Protein AF-A0A534ERV4-F1 (afdb_monomer)

Sequence (108 aa):
MHLLTSEAFVTYARVTKPDGVIAFHLSNRYLDLAPVVEQLARDSGFHAVLVADRPRGQDVSASDWVLVTRSTAFLGQPEIAAYSTGIVPRSGLPVWTDQFTNLFQILK

Mean predicted aligned error: 3.87 Å

Structure (mmCIF, N/CA/C/O backbone):
data_AF-A0A534ERV4-F1
#
_entry.id   AF-A0A534ERV4-F1
#
loop_
_atom_site.group_PDB
_atom_site.id
_atom_site.type_symbol
_atom_site.label_atom_id
_atom_site.label_alt_id
_atom_site.label_comp_id
_atom_site.label_asym_id
_atom_site.label_entity_id
_atom_site.label_seq_id
_atom_site.pdbx_PDB_ins_code
_atom_site.Cartn_x
_atom_site.Cartn_y
_atom_site.Cartn_z
_atom_site.occupancy
_atom_site.B_iso_or_equiv
_atom_site.auth_seq_id
_atom_site.auth_comp_id
_atom_site.auth_asym_id
_atom_site.auth_atom_id
_atom_site.pdbx_PDB_model_num
ATOM 1 N N . MET A 1 1 ? 2.790 2.780 15.151 1.00 61.03 1 MET A N 1
ATOM 2 C CA . MET A 1 1 ? 3.243 3.567 13.982 1.00 61.03 1 MET A CA 1
ATOM 3 C C . MET A 1 1 ? 1.978 4.161 13.376 1.00 61.03 1 MET A C 1
ATOM 5 O O . MET A 1 1 ? 1.161 3.382 12.927 1.00 61.03 1 MET A O 1
ATOM 9 N N . HIS A 1 2 ? 1.733 5.470 13.480 1.00 68.19 2 HIS A N 1
ATOM 10 C CA . HIS A 1 2 ? 0.400 6.055 13.202 1.00 68.19 2 HIS A CA 1
ATOM 11 C C . HIS A 1 2 ? 0.096 6.334 11.717 1.00 68.19 2 HIS A C 1
ATOM 13 O O . HIS A 1 2 ? -1.005 6.746 11.399 1.00 68.19 2 HIS A O 1
ATOM 19 N N . LEU A 1 3 ? 1.048 6.149 10.795 1.00 86.25 3 LEU A N 1
ATOM 20 C CA . LEU A 1 3 ? 0.845 6.480 9.371 1.00 86.25 3 LEU A CA 1
ATOM 21 C C . LEU A 1 3 ? 0.408 5.282 8.510 1.00 86.25 3 LEU A C 1
ATOM 23 O O . LEU A 1 3 ? 0.113 5.451 7.333 1.00 86.25 3 LEU A O 1
ATOM 27 N N . LEU A 1 4 ? 0.370 4.076 9.085 1.00 93.19 4 LEU A N 1
ATOM 28 C CA . LEU A 1 4 ? -0.122 2.851 8.442 1.00 93.19 4 LEU A CA 1
ATOM 29 C C . LEU A 1 4 ? -1.246 2.241 9.286 1.00 93.19 4 LEU A C 1
ATOM 31 O O . LEU A 1 4 ? -1.145 1.112 9.761 1.00 93.19 4 LEU A O 1
ATOM 35 N N . THR A 1 5 ? -2.289 3.029 9.512 1.00 96.12 5 THR A N 1
ATOM 36 C CA . THR A 1 5 ? -3.502 2.645 10.242 1.00 96.12 5 THR A CA 1
ATOM 37 C C . THR A 1 5 ? -4.728 2.871 9.366 1.00 96.12 5 THR A C 1
ATOM 39 O O . THR A 1 5 ? -4.654 3.587 8.361 1.00 96.12 5 THR A O 1
ATOM 42 N N . SER A 1 6 ? -5.855 2.256 9.724 1.00 96.06 6 SER A N 1
ATOM 43 C CA . SER A 1 6 ? -7.124 2.449 9.011 1.00 96.06 6 SER A CA 1
ATOM 44 C C . SER A 1 6 ? -7.530 3.929 8.998 1.00 96.06 6 SER A C 1
ATOM 46 O O . SER A 1 6 ? -7.868 4.479 7.950 1.00 96.06 6 SER A O 1
ATOM 48 N N . GLU A 1 7 ? -7.375 4.628 10.122 1.00 95.75 7 GLU A N 1
ATOM 49 C CA . GLU A 1 7 ? -7.696 6.050 10.272 1.00 95.75 7 GLU A CA 1
ATOM 50 C C . GLU A 1 7 ? -6.818 6.950 9.384 1.00 95.75 7 GLU A C 1
ATOM 52 O O . GLU A 1 7 ? -7.316 7.861 8.701 1.00 95.75 7 GLU A O 1
ATOM 57 N N . ALA A 1 8 ? -5.512 6.671 9.335 1.00 95.12 8 ALA A N 1
ATOM 58 C CA . ALA A 1 8 ? -4.595 7.360 8.435 1.00 95.12 8 ALA A CA 1
ATOM 59 C C . ALA A 1 8 ? -4.952 7.086 6.966 1.00 95.12 8 ALA A C 1
ATOM 61 O O . ALA A 1 8 ? -5.058 8.022 6.166 1.00 95.12 8 ALA A O 1
ATOM 62 N N . PHE A 1 9 ? -5.226 5.824 6.625 1.00 96.44 9 PHE A N 1
ATOM 63 C CA . PHE A 1 9 ? -5.595 5.425 5.270 1.00 96.44 9 PHE A CA 1
ATOM 64 C C . PHE A 1 9 ? -6.883 6.106 4.795 1.00 96.44 9 PHE A C 1
ATOM 66 O O . PHE A 1 9 ? -6.912 6.637 3.685 1.00 96.44 9 PHE A O 1
ATOM 73 N N . VAL A 1 10 ? -7.916 6.192 5.641 1.00 95.50 10 VAL A N 1
ATOM 74 C CA . VAL A 1 10 ? -9.160 6.932 5.348 1.00 95.50 10 VAL A CA 1
ATOM 75 C C . VAL A 1 10 ? -8.867 8.393 4.999 1.00 95.50 10 VAL A C 1
ATOM 77 O O . VAL A 1 10 ? -9.478 8.964 4.088 1.00 95.50 10 VAL A O 1
ATOM 80 N N . THR A 1 11 ? -7.905 9.013 5.681 1.00 95.31 11 THR A N 1
ATOM 81 C CA . THR A 1 11 ? -7.498 10.391 5.383 1.00 95.31 11 THR A CA 1
ATOM 82 C C . THR A 1 11 ? -6.835 10.510 4.014 1.00 95.31 11 THR A C 1
ATOM 84 O O . THR A 1 11 ? -7.186 11.422 3.263 1.00 95.31 11 THR A O 1
ATOM 87 N N . TYR A 1 12 ? -5.963 9.572 3.645 1.00 95.50 12 TYR A N 1
ATOM 88 C CA . TYR A 1 12 ? -5.343 9.538 2.315 1.00 95.50 12 TYR A CA 1
ATOM 89 C C . TY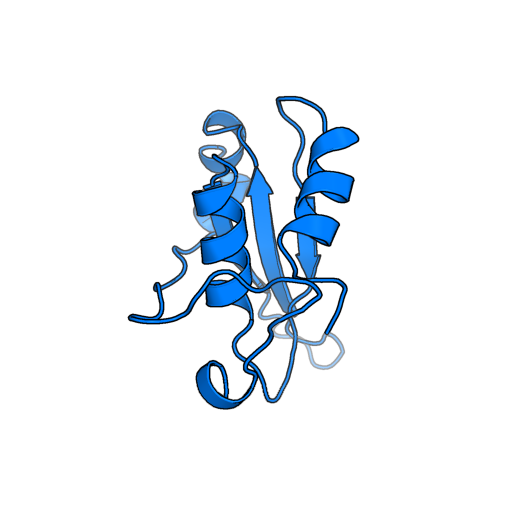R A 1 12 ? -6.379 9.264 1.215 1.00 95.50 12 TYR A C 1
ATOM 91 O O . TYR A 1 12 ? -6.440 9.974 0.208 1.00 95.50 12 TYR A O 1
ATOM 99 N N . ALA A 1 13 ? -7.255 8.282 1.431 1.00 95.19 13 ALA A N 1
ATOM 100 C CA . ALA A 1 13 ? -8.286 7.872 0.485 1.00 95.19 13 ALA A CA 1
ATOM 101 C C . ALA A 1 13 ? -9.281 9.000 0.172 1.00 95.19 13 ALA A C 1
ATOM 103 O O . ALA A 1 13 ? -9.711 9.137 -0.972 1.00 95.19 13 ALA A O 1
ATOM 104 N N . ARG A 1 14 ? -9.613 9.835 1.165 1.00 95.81 14 ARG A N 1
ATOM 105 C CA . ARG A 1 14 ? -10.544 10.968 1.033 1.00 95.81 14 ARG A CA 1
ATOM 106 C C . ARG A 1 14 ? -10.075 12.046 0.054 1.00 95.81 14 ARG A C 1
ATOM 108 O O . ARG A 1 14 ? -10.911 12.666 -0.594 1.00 95.81 14 ARG A O 1
ATOM 115 N N . VAL A 1 15 ? -8.769 12.277 -0.053 1.00 95.62 15 VAL A N 1
ATOM 116 C CA . VAL A 1 15 ? -8.194 13.265 -0.988 1.00 95.62 15 VAL A CA 1
ATOM 117 C C . VAL A 1 15 ? -7.699 12.629 -2.290 1.00 95.62 15 VAL A C 1
ATOM 119 O O . VAL A 1 15 ? -7.210 13.324 -3.179 1.00 95.62 15 VAL A O 1
ATOM 122 N N . THR A 1 16 ? -7.841 11.310 -2.423 1.00 96.38 16 THR A N 1
ATOM 123 C CA . THR A 1 16 ? -7.446 10.563 -3.617 1.00 96.38 16 THR A CA 1
ATOM 124 C C . THR A 1 16 ? -8.615 10.497 -4.595 1.00 96.38 16 THR A C 1
ATOM 126 O O . THR A 1 16 ? -9.724 10.090 -4.241 1.00 96.38 16 THR A O 1
ATOM 129 N N . LYS A 1 17 ? -8.368 10.876 -5.854 1.00 96.56 17 LYS A N 1
ATOM 130 C CA . LYS A 1 17 ? -9.357 10.769 -6.938 1.00 96.56 17 LYS A CA 1
ATOM 131 C C . LYS A 1 17 ? -9.841 9.316 -7.117 1.00 96.56 17 LYS A C 1
ATOM 133 O O . LYS A 1 17 ? -9.144 8.389 -6.703 1.00 96.56 17 LYS A O 1
ATOM 138 N N . PRO A 1 18 ? -11.009 9.072 -7.740 1.00 92.06 18 PRO A N 1
ATOM 139 C CA . PRO A 1 18 ? -11.498 7.711 -7.990 1.00 92.06 18 PRO A CA 1
ATOM 140 C C . PRO A 1 18 ? -10.483 6.804 -8.703 1.00 92.06 18 PRO A C 1
ATOM 142 O O . PRO A 1 18 ? -10.354 5.639 -8.337 1.00 92.06 18 PRO A O 1
ATOM 145 N N . ASP A 1 19 ? -9.733 7.367 -9.649 1.00 94.19 19 ASP A N 1
ATOM 146 C CA . ASP A 1 19 ? -8.665 6.745 -10.440 1.00 94.19 19 ASP A CA 1
ATOM 147 C C . ASP A 1 19 ? -7.249 7.035 -9.906 1.00 94.19 19 ASP A C 1
ATOM 149 O O . ASP A 1 19 ? -6.256 6.646 -10.519 1.00 94.19 19 ASP A O 1
ATOM 153 N N . GLY A 1 20 ? -7.146 7.721 -8.766 1.00 97.25 20 GLY A N 1
ATOM 154 C CA . GLY A 1 20 ? -5.878 8.087 -8.151 1.00 97.25 20 GLY A CA 1
ATOM 155 C C . GLY A 1 20 ? -5.135 6.891 -7.556 1.00 97.25 20 GLY A C 1
ATOM 156 O O . GLY A 1 20 ? -5.705 5.826 -7.297 1.00 97.25 20 GLY A O 1
ATOM 157 N N . VAL A 1 21 ? -3.842 7.092 -7.309 1.00 97.94 21 VAL A N 1
ATOM 158 C CA . VAL A 1 21 ? -2.936 6.083 -6.753 1.00 97.94 21 VAL A CA 1
ATOM 159 C C . VAL A 1 21 ? -2.253 6.664 -5.522 1.00 97.94 21 VAL A C 1
ATOM 161 O O . VAL A 1 21 ? -1.749 7.786 -5.558 1.00 97.94 21 VAL A O 1
ATOM 164 N N . ILE A 1 22 ? -2.224 5.890 -4.442 1.00 97.81 22 ILE A N 1
ATOM 165 C CA . ILE A 1 22 ? -1.432 6.176 -3.247 1.00 97.81 22 ILE A CA 1
ATOM 166 C C . ILE A 1 22 ? -0.197 5.278 -3.309 1.00 97.81 22 ILE A C 1
ATOM 168 O O . ILE A 1 22 ? -0.327 4.065 -3.449 1.00 97.81 22 ILE A O 1
ATOM 172 N N . ALA A 1 23 ? 0.997 5.859 -3.213 1.00 96.81 23 ALA A N 1
ATOM 173 C CA . ALA A 1 23 ? 2.252 5.116 -3.242 1.00 96.81 23 ALA A CA 1
ATOM 174 C C . ALA A 1 23 ? 2.920 5.153 -1.863 1.00 96.81 23 ALA A C 1
ATOM 176 O O . ALA A 1 23 ? 3.304 6.218 -1.378 1.00 96.81 23 ALA A O 1
ATOM 177 N N . PHE A 1 24 ? 3.072 3.987 -1.238 1.00 96.44 24 PHE A N 1
ATOM 178 C CA . PHE A 1 24 ? 3.772 3.840 0.035 1.00 96.44 24 PHE A CA 1
ATOM 179 C C . PHE A 1 24 ? 5.205 3.380 -0.203 1.00 96.44 24 PHE A C 1
ATOM 181 O O . PHE A 1 24 ? 5.414 2.310 -0.767 1.00 96.44 24 PHE A O 1
ATOM 188 N N . HIS A 1 25 ? 6.186 4.145 0.272 1.00 94.81 25 HIS A N 1
ATOM 189 C CA . HIS A 1 25 ? 7.580 3.707 0.312 1.00 94.81 25 HIS A CA 1
ATOM 190 C C . HIS A 1 25 ? 7.827 2.888 1.583 1.00 94.81 25 HIS A C 1
ATOM 192 O O . HIS A 1 25 ? 7.780 3.421 2.694 1.00 94.81 25 HIS A O 1
ATOM 198 N N . LEU A 1 26 ? 8.085 1.592 1.426 1.00 92.81 26 LEU A N 1
ATOM 199 C CA . LEU A 1 26 ? 8.149 0.607 2.511 1.00 92.81 26 LEU A CA 1
ATOM 200 C C . LEU A 1 26 ? 9.543 0.004 2.706 1.00 92.81 26 LEU A C 1
ATOM 202 O O . LEU A 1 26 ? 9.681 -1.034 3.354 1.00 92.81 26 LEU A O 1
ATOM 206 N N . SER A 1 27 ? 10.582 0.654 2.182 1.00 85.94 27 SER A N 1
ATOM 207 C CA . SER A 1 27 ? 11.978 0.221 2.294 1.00 85.94 27 SER A CA 1
ATOM 208 C C . SER A 1 27 ? 12.452 0.238 3.751 1.00 85.94 27 SER A C 1
ATOM 210 O O . SER A 1 27 ? 13.055 1.198 4.231 1.00 85.94 27 SER A O 1
ATOM 212 N N . ASN A 1 28 ? 12.154 -0.838 4.476 1.00 89.75 28 ASN A N 1
ATOM 213 C CA . ASN A 1 28 ? 12.486 -1.018 5.881 1.00 89.75 28 ASN A CA 1
ATOM 214 C C . ASN A 1 28 ? 13.354 -2.267 6.055 1.00 89.75 28 ASN A C 1
ATOM 216 O O . ASN A 1 28 ? 13.050 -3.333 5.520 1.00 89.75 28 ASN A O 1
ATOM 220 N N . ARG A 1 29 ? 14.449 -2.149 6.812 1.00 87.38 29 ARG A N 1
ATOM 221 C CA . ARG A 1 29 ? 15.396 -3.255 7.027 1.00 87.38 29 ARG A CA 1
ATOM 222 C C . ARG A 1 29 ? 14.876 -4.335 7.977 1.00 87.38 29 ARG A C 1
ATOM 224 O O . ARG A 1 29 ? 15.383 -5.446 7.932 1.00 87.38 29 ARG A O 1
ATOM 231 N N . TYR A 1 30 ? 13.882 -4.021 8.804 1.00 91.31 30 TYR A N 1
ATOM 232 C CA . TYR A 1 30 ? 13.455 -4.876 9.918 1.00 91.31 30 TYR A CA 1
ATOM 233 C C . TYR A 1 30 ? 12.014 -5.371 9.797 1.00 91.31 30 TYR A C 1
ATOM 235 O O . TYR A 1 30 ? 11.671 -6.400 10.372 1.00 91.31 30 TYR A O 1
ATOM 243 N N . LEU A 1 31 ? 11.172 -4.631 9.075 1.00 92.88 31 LEU A N 1
ATOM 244 C CA . LEU A 1 31 ? 9.730 -4.858 9.029 1.00 92.88 31 LEU A CA 1
ATOM 245 C C . LEU A 1 31 ? 9.261 -5.175 7.611 1.00 92.88 31 LEU A C 1
ATOM 247 O O . LEU A 1 31 ? 9.611 -4.464 6.667 1.00 92.88 31 LEU A O 1
ATOM 251 N N . ASP A 1 32 ? 8.439 -6.211 7.479 1.00 93.19 32 ASP A N 1
ATOM 252 C CA . ASP A 1 32 ? 7.684 -6.527 6.271 1.00 93.19 32 ASP A CA 1
ATOM 253 C C . ASP A 1 32 ? 6.330 -5.806 6.307 1.00 93.19 32 ASP A C 1
ATOM 255 O O . ASP A 1 32 ? 5.339 -6.293 6.850 1.00 93.19 32 ASP A O 1
ATOM 259 N N . LEU A 1 33 ? 6.314 -4.576 5.792 1.00 94.88 33 LEU A N 1
ATOM 260 C CA . LEU A 1 33 ? 5.150 -3.689 5.864 1.00 94.88 33 LEU A CA 1
ATOM 261 C C . LEU A 1 33 ? 4.139 -3.920 4.735 1.00 94.88 33 LEU A C 1
ATOM 263 O O . LEU A 1 33 ? 3.002 -3.462 4.849 1.00 94.88 33 LEU A O 1
ATOM 267 N N . ALA A 1 34 ? 4.516 -4.612 3.656 1.00 95.81 34 ALA A N 1
ATOM 268 C CA . ALA A 1 34 ? 3.627 -4.802 2.511 1.00 95.81 34 ALA A CA 1
ATOM 269 C C . ALA A 1 34 ? 2.319 -5.531 2.890 1.00 95.81 34 ALA A C 1
ATOM 271 O O . ALA A 1 34 ? 1.255 -5.033 2.516 1.00 95.81 34 ALA A O 1
ATOM 272 N N . PRO A 1 35 ? 2.329 -6.604 3.713 1.00 95.88 35 PRO A N 1
ATOM 273 C CA . PRO A 1 35 ? 1.098 -7.256 4.163 1.00 95.88 35 PRO A CA 1
ATOM 274 C C . PRO A 1 35 ? 0.175 -6.355 4.996 1.00 95.88 35 PRO A C 1
ATOM 276 O O . PRO A 1 35 ? -1.039 -6.548 4.976 1.00 95.88 35 PRO A O 1
ATOM 279 N N . VAL A 1 36 ? 0.723 -5.366 5.714 1.00 96.00 36 VAL A N 1
ATOM 280 C CA . VAL A 1 36 ? -0.080 -4.386 6.470 1.00 96.00 36 VAL A CA 1
ATOM 281 C C . VAL A 1 36 ? -0.837 -3.478 5.506 1.00 96.00 36 VAL A C 1
ATOM 283 O O . VAL A 1 36 ? -2.040 -3.280 5.662 1.00 96.00 36 VAL A O 1
ATOM 286 N N . VAL A 1 37 ? -0.149 -2.953 4.487 1.00 96.31 37 VAL A N 1
ATOM 287 C CA . VAL A 1 37 ? -0.765 -2.076 3.479 1.00 96.31 37 VAL A CA 1
ATOM 288 C C . VAL A 1 37 ? -1.791 -2.834 2.640 1.00 96.31 37 VAL A C 1
ATOM 290 O O . VAL A 1 37 ? -2.875 -2.310 2.402 1.00 96.31 37 VAL A O 1
ATOM 293 N N . GLU A 1 38 ? -1.501 -4.079 2.261 1.00 96.44 38 GLU A N 1
ATOM 294 C CA . GLU A 1 38 ? -2.462 -4.970 1.596 1.00 96.44 38 GLU A CA 1
ATOM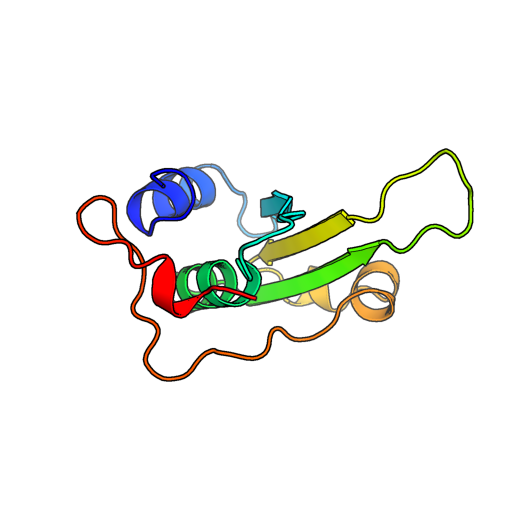 295 C C . GLU A 1 38 ? -3.729 -5.161 2.442 1.00 96.44 38 GLU A C 1
ATOM 297 O O . GLU A 1 38 ? -4.847 -5.088 1.932 1.00 96.44 38 GLU A O 1
ATOM 302 N N . GLN A 1 39 ? -3.584 -5.371 3.754 1.00 95.75 39 GLN A N 1
ATOM 303 C CA . GLN A 1 39 ? -4.728 -5.526 4.649 1.00 95.75 39 GLN A CA 1
ATOM 304 C C . GLN A 1 39 ? -5.568 -4.242 4.744 1.00 95.75 39 GLN A C 1
ATOM 306 O O . GLN A 1 39 ? -6.792 -4.323 4.664 1.00 95.75 39 GLN A O 1
ATOM 311 N N . LEU A 1 40 ? -4.927 -3.073 4.859 1.00 95.94 40 LEU A N 1
ATOM 312 C CA . LEU A 1 40 ? -5.601 -1.766 4.872 1.00 95.94 40 LEU A CA 1
ATOM 313 C C . LEU A 1 40 ? -6.339 -1.483 3.557 1.00 95.94 40 LEU A C 1
ATOM 315 O O . LEU A 1 40 ? -7.489 -1.040 3.567 1.00 95.94 40 LEU A O 1
ATOM 319 N N . ALA A 1 41 ? -5.683 -1.763 2.428 1.00 96.06 41 ALA A N 1
ATOM 320 C CA . ALA A 1 41 ? -6.251 -1.578 1.102 1.00 96.06 41 ALA A CA 1
ATOM 321 C C . ALA A 1 41 ? -7.505 -2.440 0.923 1.00 96.06 41 ALA A C 1
ATOM 323 O O . ALA A 1 41 ? -8.562 -1.906 0.582 1.00 96.06 41 ALA A O 1
ATOM 324 N N . ARG A 1 42 ? -7.415 -3.743 1.230 1.00 95.00 42 ARG A N 1
ATOM 325 C CA . ARG A 1 42 ? -8.547 -4.676 1.119 1.00 95.00 42 ARG A CA 1
ATOM 326 C C . ARG A 1 42 ? -9.727 -4.267 1.995 1.00 95.00 42 ARG A C 1
ATOM 328 O O . ARG A 1 42 ? -10.852 -4.257 1.503 1.00 95.00 42 ARG A O 1
ATOM 335 N N . ASP A 1 43 ? -9.473 -3.890 3.248 1.00 94.62 43 ASP A N 1
ATOM 336 C CA . ASP A 1 43 ? -10.511 -3.444 4.192 1.00 94.62 43 ASP A CA 1
ATOM 337 C C . ASP A 1 43 ? -11.240 -2.178 3.704 1.00 94.62 43 ASP A C 1
ATOM 339 O O . ASP A 1 43 ? -12.431 -1.995 3.941 1.00 94.62 43 ASP A O 1
ATOM 343 N N . SER A 1 44 ? -10.545 -1.338 2.932 1.00 94.25 44 SER A N 1
ATOM 344 C CA . SER A 1 44 ? -11.082 -0.092 2.374 1.00 94.25 44 SER A CA 1
ATOM 345 C C . SER A 1 44 ? -11.598 -0.210 0.929 1.00 94.25 44 SER A C 1
ATOM 347 O O . SER A 1 44 ? -11.946 0.807 0.322 1.00 94.25 44 SER A O 1
ATOM 349 N N . GLY A 1 45 ? -11.629 -1.414 0.344 1.00 94.88 45 GLY A N 1
ATOM 350 C CA . GLY A 1 45 ? -12.080 -1.638 -1.039 1.00 94.88 45 GLY A CA 1
ATOM 351 C C . GLY A 1 45 ? -11.104 -1.157 -2.124 1.00 94.88 45 GLY A C 1
ATOM 352 O O . GLY A 1 45 ? -11.522 -0.827 -3.233 1.00 94.88 45 GLY A O 1
ATOM 353 N N . PHE A 1 46 ? -9.814 -1.082 -1.805 1.00 97.50 46 PHE A N 1
ATOM 354 C CA . PHE A 1 46 ? -8.727 -0.813 -2.744 1.00 97.50 46 PHE A CA 1
ATOM 355 C C . PHE A 1 46 ? -7.974 -2.104 -3.083 1.00 97.50 46 PHE A C 1
ATOM 357 O O . PHE A 1 46 ? -8.041 -3.106 -2.372 1.00 97.50 46 PHE A O 1
ATOM 364 N N . HIS A 1 47 ? -7.199 -2.044 -4.158 1.00 97.25 47 HIS A N 1
ATOM 365 C CA . HIS A 1 47 ? -6.221 -3.055 -4.535 1.00 97.25 47 HIS A CA 1
ATOM 366 C C . HIS A 1 47 ? -4.819 -2.545 -4.231 1.00 97.25 47 HIS A C 1
ATOM 368 O O . HIS A 1 47 ? -4.564 -1.346 -4.380 1.00 97.25 47 HIS A O 1
ATOM 374 N N . ALA A 1 48 ? -3.916 -3.446 -3.851 1.00 97.44 48 ALA A N 1
ATOM 375 C CA . ALA A 1 48 ? -2.516 -3.128 -3.645 1.00 97.44 48 ALA A CA 1
ATOM 376 C C . ALA A 1 48 ? -1.598 -4.086 -4.418 1.00 97.44 48 ALA A C 1
ATOM 378 O O . ALA A 1 48 ? -1.904 -5.262 -4.607 1.00 97.44 48 ALA A O 1
ATOM 379 N N . VAL A 1 49 ? -0.478 -3.555 -4.907 1.00 97.69 49 VAL A N 1
ATOM 380 C CA . VAL A 1 49 ? 0.581 -4.334 -5.563 1.00 97.69 49 VAL A CA 1
ATOM 381 C C . VAL A 1 49 ? 1.951 -3.869 -5.088 1.00 97.69 49 VAL A C 1
ATOM 383 O O . VAL A 1 49 ? 2.146 -2.683 -4.811 1.00 97.69 49 VAL A O 1
ATOM 386 N N . LEU A 1 50 ? 2.905 -4.796 -5.007 1.00 97.31 50 LEU A N 1
ATOM 387 C CA . LEU A 1 50 ? 4.288 -4.510 -4.637 1.00 97.31 50 LEU A CA 1
ATOM 388 C C . LEU A 1 50 ? 5.124 -4.242 -5.887 1.00 97.31 50 LEU A C 1
ATOM 390 O O . LEU A 1 50 ? 5.195 -5.085 -6.780 1.00 97.31 50 LEU A O 1
ATOM 394 N N . VAL A 1 51 ? 5.812 -3.108 -5.911 1.00 95.81 51 VAL A N 1
ATOM 395 C CA . VAL A 1 51 ? 6.816 -2.750 -6.913 1.00 95.81 51 VAL A CA 1
ATOM 396 C C . VAL A 1 51 ? 8.170 -2.691 -6.216 1.00 95.81 51 VAL A C 1
ATOM 398 O O . VAL A 1 51 ? 8.426 -1.818 -5.387 1.00 95.81 51 VAL A O 1
ATOM 401 N N . ALA A 1 52 ? 9.029 -3.653 -6.536 1.00 90.56 52 ALA A N 1
ATOM 402 C CA . ALA A 1 52 ? 10.371 -3.755 -5.983 1.00 90.56 52 ALA A CA 1
ATOM 403 C C . ALA A 1 52 ? 11.382 -3.170 -6.974 1.00 90.56 52 ALA A C 1
ATOM 405 O O . ALA A 1 52 ? 11.606 -3.730 -8.046 1.00 90.56 52 ALA A O 1
ATOM 406 N N . ASP A 1 53 ? 12.027 -2.071 -6.599 1.00 86.31 53 ASP A N 1
ATOM 407 C CA . ASP A 1 53 ? 13.146 -1.506 -7.344 1.00 86.31 53 ASP A CA 1
ATOM 408 C C . ASP A 1 53 ? 14.464 -2.101 -6.831 1.00 86.31 53 ASP A C 1
ATOM 410 O O . ASP A 1 53 ? 14.768 -2.091 -5.630 1.00 86.31 53 ASP A O 1
ATOM 414 N N . ARG A 1 54 ? 15.231 -2.683 -7.752 1.00 86.06 54 ARG A N 1
ATOM 415 C CA . ARG A 1 54 ? 16.490 -3.394 -7.495 1.00 86.06 54 ARG A CA 1
ATOM 416 C C . ARG A 1 54 ? 17.552 -2.896 -8.485 1.00 86.06 54 ARG A C 1
ATOM 418 O O . ARG A 1 54 ? 17.872 -3.600 -9.448 1.00 86.06 54 ARG A O 1
ATOM 425 N N . PRO A 1 55 ? 18.093 -1.684 -8.283 1.00 81.94 55 PRO A N 1
ATOM 426 C CA . PRO A 1 55 ? 19.093 -1.111 -9.174 1.00 81.94 55 PRO A CA 1
ATOM 427 C C . PRO A 1 55 ? 20.400 -1.914 -9.120 1.00 81.94 55 PRO A C 1
ATOM 429 O O . PRO A 1 55 ? 20.789 -2.440 -8.080 1.00 81.94 55 PRO A O 1
ATOM 432 N N . ARG A 1 56 ? 21.100 -2.008 -10.259 1.00 74.56 56 ARG A N 1
ATOM 433 C CA . ARG A 1 56 ? 22.390 -2.722 -10.380 1.00 74.56 56 ARG A CA 1
ATOM 434 C C . ARG A 1 56 ? 23.622 -1.828 -10.143 1.00 74.56 56 ARG A C 1
ATOM 436 O O . ARG A 1 56 ? 24.743 -2.317 -10.232 1.00 74.56 56 ARG A O 1
ATOM 443 N N . GLY A 1 57 ? 23.429 -0.532 -9.885 1.00 75.12 57 GLY A N 1
ATOM 444 C CA . GLY A 1 57 ? 24.499 0.454 -9.676 1.00 75.12 57 GLY A CA 1
ATOM 445 C C . GLY A 1 57 ? 24.864 0.644 -8.201 1.00 75.12 57 GLY A C 1
ATOM 446 O O . GLY A 1 57 ? 24.026 0.447 -7.329 1.00 75.12 57 GLY A O 1
ATOM 447 N N . GLN A 1 58 ? 26.108 1.049 -7.928 1.00 66.94 58 GLN A N 1
ATOM 448 C CA . GLN A 1 58 ? 26.629 1.206 -6.559 1.00 66.94 58 GLN A CA 1
ATOM 449 C C . GLN A 1 58 ? 26.083 2.448 -5.825 1.00 66.94 58 GLN A C 1
ATOM 451 O O . GLN A 1 58 ? 26.124 2.483 -4.600 1.00 66.94 58 GLN A O 1
ATOM 456 N N . ASP A 1 59 ? 25.499 3.408 -6.551 1.00 77.75 59 ASP A N 1
ATOM 457 C CA . ASP A 1 59 ? 25.041 4.694 -5.997 1.00 77.75 59 ASP A CA 1
ATOM 458 C C . ASP A 1 59 ? 23.516 4.796 -5.807 1.00 77.75 59 ASP A C 1
ATOM 460 O O . ASP A 1 59 ? 22.996 5.870 -5.505 1.00 77.75 59 ASP A O 1
ATOM 464 N N . VAL A 1 60 ? 22.767 3.697 -5.978 1.00 76.31 60 VAL A N 1
ATOM 465 C CA . VAL A 1 60 ? 21.301 3.698 -5.833 1.00 76.31 60 VAL A CA 1
ATOM 466 C C . VAL A 1 60 ? 20.867 2.607 -4.862 1.00 76.31 60 VAL A C 1
ATOM 468 O O . VAL A 1 60 ? 21.255 1.448 -4.981 1.00 76.31 60 VAL A O 1
ATOM 471 N N . SER A 1 61 ? 20.049 2.983 -3.879 1.00 81.25 61 SER A N 1
ATOM 472 C CA . SER A 1 61 ? 19.503 2.039 -2.902 1.00 81.25 61 SER A CA 1
ATOM 473 C C . SER A 1 61 ? 18.257 1.348 -3.445 1.00 81.25 61 SER A C 1
ATOM 475 O O . SER A 1 61 ? 17.381 2.001 -4.004 1.00 81.25 61 SER A O 1
ATOM 477 N N . ALA A 1 62 ? 18.160 0.034 -3.226 1.00 86.31 62 ALA A N 1
ATOM 478 C CA . ALA A 1 62 ? 16.938 -0.717 -3.488 1.00 86.31 62 ALA A CA 1
ATOM 479 C C . ALA A 1 62 ? 15.760 -0.141 -2.696 1.00 86.31 62 ALA A C 1
ATOM 481 O O . ALA A 1 62 ? 15.920 0.243 -1.531 1.00 86.31 62 ALA A O 1
ATOM 482 N N . SER A 1 63 ? 14.585 -0.124 -3.323 1.00 90.12 63 SER A N 1
ATOM 483 C CA . SER A 1 63 ? 13.364 0.338 -2.678 1.00 90.12 63 SER A CA 1
ATOM 484 C C . SER A 1 63 ? 12.189 -0.602 -2.901 1.00 90.12 63 SER A C 1
ATOM 486 O O . SER A 1 63 ? 12.098 -1.280 -3.921 1.00 90.12 63 SER A O 1
ATOM 488 N N . ASP A 1 64 ? 11.303 -0.663 -1.913 1.00 93.00 64 ASP A N 1
ATOM 489 C CA . ASP A 1 64 ? 10.037 -1.382 -1.994 1.00 93.00 64 ASP A CA 1
ATOM 490 C C . ASP A 1 64 ? 8.901 -0.367 -1.928 1.00 93.00 64 ASP A C 1
ATOM 492 O O . ASP A 1 64 ? 8.813 0.421 -0.982 1.00 93.00 64 ASP A O 1
ATOM 496 N N . TRP A 1 65 ? 8.031 -0.396 -2.932 1.00 96.50 65 TRP A N 1
ATOM 497 C CA . TRP A 1 65 ? 6.853 0.454 -3.023 1.00 96.50 65 TRP A CA 1
ATOM 498 C C . TRP A 1 65 ? 5.592 -0.387 -3.048 1.00 96.50 65 TRP A C 1
ATOM 500 O O . TRP A 1 65 ? 5.531 -1.390 -3.750 1.00 96.50 65 TRP A O 1
ATOM 510 N N . VAL A 1 66 ? 4.554 0.050 -2.343 1.00 97.38 66 VAL A N 1
ATOM 511 C CA . VAL A 1 66 ? 3.211 -0.507 -2.513 1.00 97.38 66 VAL A CA 1
ATOM 512 C C . VAL A 1 66 ? 2.319 0.545 -3.145 1.00 97.38 66 VAL A C 1
ATOM 514 O O . VAL A 1 66 ? 2.126 1.626 -2.583 1.00 97.38 66 VAL A O 1
ATOM 517 N N . LEU A 1 67 ? 1.79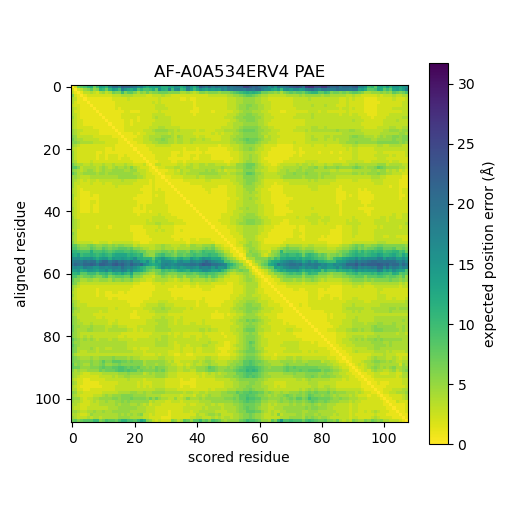7 0.228 -4.328 1.00 97.81 67 LEU A N 1
ATOM 518 C CA . LEU A 1 67 ? 0.835 1.064 -5.038 1.00 97.81 67 LEU A CA 1
ATOM 519 C C . LEU A 1 67 ? -0.569 0.624 -4.648 1.00 97.81 67 LEU A C 1
ATOM 521 O O . LEU A 1 67 ? -0.893 -0.552 -4.787 1.00 97.81 67 LEU A O 1
ATOM 525 N N . VAL A 1 68 ? -1.391 1.564 -4.185 1.00 98.12 68 VAL A N 1
ATOM 526 C CA . VAL A 1 68 ? -2.762 1.316 -3.732 1.00 98.12 68 VAL A CA 1
ATOM 527 C C . VAL A 1 68 ? -3.740 2.148 -4.551 1.00 98.12 68 VAL A C 1
ATOM 529 O O . VAL A 1 68 ? -3.623 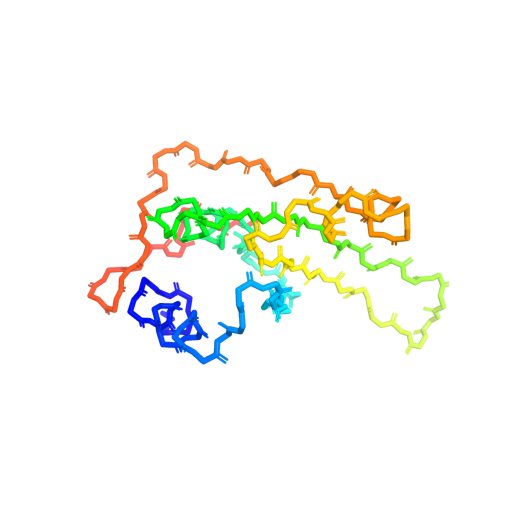3.373 -4.613 1.00 98.12 68 VAL A O 1
ATOM 532 N N . THR A 1 69 ? -4.715 1.502 -5.191 1.00 98.31 69 THR A N 1
ATOM 533 C CA . THR A 1 69 ? -5.703 2.181 -6.045 1.00 98.31 69 THR A CA 1
ATOM 534 C C . THR A 1 69 ? -7.011 1.394 -6.161 1.00 98.31 69 THR A C 1
ATOM 536 O O . THR A 1 69 ? -7.049 0.186 -5.939 1.00 98.31 69 THR A O 1
ATOM 539 N N . ARG A 1 70 ? -8.096 2.078 -6.537 1.00 97.50 70 ARG A N 1
ATOM 540 C CA . ARG A 1 70 ? -9.346 1.448 -7.002 1.00 97.50 70 ARG A CA 1
ATOM 541 C C . ARG A 1 70 ? -9.337 1.169 -8.508 1.00 97.50 70 ARG A C 1
ATOM 543 O O . ARG A 1 70 ? -10.195 0.446 -9.004 1.00 97.50 70 ARG A O 1
ATOM 550 N N . SER A 1 71 ? -8.392 1.751 -9.246 1.00 97.69 71 SER A N 1
ATOM 551 C CA . SER A 1 71 ? -8.317 1.628 -10.698 1.00 97.69 71 SER A CA 1
ATOM 552 C C . SER A 1 71 ? -7.630 0.326 -11.102 1.00 97.69 71 SER A C 1
ATOM 554 O O . SER A 1 71 ? -6.405 0.241 -11.187 1.00 97.69 71 SER A O 1
ATOM 556 N N . THR A 1 72 ? -8.424 -0.698 -11.408 1.00 95.69 72 THR A N 1
ATOM 557 C CA . THR A 1 72 ? -7.915 -1.934 -12.023 1.00 95.69 72 THR A CA 1
ATOM 558 C C . THR A 1 72 ? -7.319 -1.674 -13.406 1.00 95.69 72 THR A C 1
ATOM 560 O O . THR A 1 72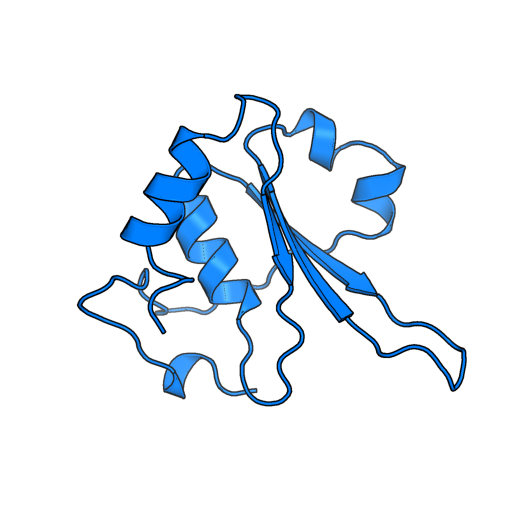 ? -6.371 -2.345 -13.798 1.00 95.69 72 THR A O 1
ATOM 563 N N . ALA A 1 73 ? -7.816 -0.655 -14.116 1.00 97.00 73 ALA A N 1
ATOM 564 C CA . ALA A 1 73 ? -7.256 -0.209 -15.386 1.00 97.00 73 ALA A CA 1
ATOM 565 C C . ALA A 1 73 ? -5.816 0.303 -15.231 1.00 97.00 73 ALA A C 1
ATOM 567 O O . ALA A 1 73 ? -4.976 -0.047 -16.051 1.00 97.00 73 ALA A O 1
ATOM 568 N N . PHE A 1 74 ? -5.515 1.074 -14.175 1.00 97.12 74 PHE A N 1
ATOM 569 C CA . PHE A 1 74 ? -4.144 1.505 -13.869 1.00 97.12 74 PHE A CA 1
ATOM 570 C C . PHE A 1 74 ? -3.231 0.306 -13.589 1.00 97.12 74 PHE A C 1
ATOM 572 O O . PHE A 1 74 ? -2.157 0.206 -14.170 1.00 97.12 74 PHE A O 1
ATOM 579 N N . LEU A 1 75 ? -3.679 -0.639 -12.755 1.00 96.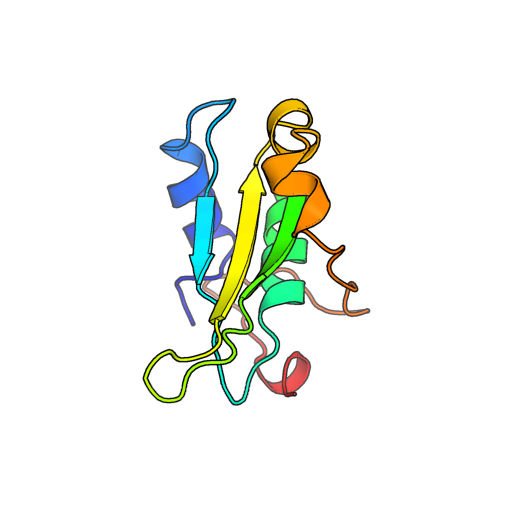25 75 LEU A N 1
ATOM 580 C CA . LEU A 1 75 ? -2.895 -1.843 -12.445 1.00 96.25 75 LEU A CA 1
ATOM 581 C C . LEU A 1 75 ? -2.682 -2.750 -13.667 1.00 96.25 75 LEU A C 1
ATOM 583 O O . LEU A 1 75 ? -1.679 -3.451 -13.741 1.00 96.25 75 LEU A O 1
ATOM 587 N N . GLY A 1 76 ? -3.613 -2.730 -14.622 1.00 96.25 76 GLY A N 1
ATOM 588 C CA . GLY A 1 76 ? -3.521 -3.474 -15.877 1.00 96.25 76 GLY A CA 1
ATOM 589 C C . GLY A 1 76 ? -2.642 -2.824 -16.948 1.00 96.25 76 GLY A C 1
ATOM 590 O O . GLY A 1 76 ? -2.422 -3.447 -17.987 1.00 96.25 76 GLY A O 1
ATOM 591 N N . GLN A 1 77 ? -2.144 -1.599 -16.738 1.00 97.31 77 GLN A N 1
ATOM 592 C CA . GLN A 1 77 ? -1.219 -0.959 -17.677 1.00 97.31 77 GLN A CA 1
ATOM 593 C C . GLN A 1 77 ? 0.068 -1.793 -17.785 1.00 97.31 77 GLN A C 1
ATOM 595 O O . GLN A 1 77 ? 0.629 -2.148 -16.745 1.00 97.31 77 GLN A O 1
ATOM 600 N N . PRO A 1 78 ? 0.560 -2.116 -18.997 1.00 96.19 78 PRO A N 1
ATOM 601 C CA . PRO A 1 78 ? 1.741 -2.965 -19.170 1.00 96.19 78 PRO A CA 1
ATOM 602 C C . PRO A 1 78 ? 2.965 -2.479 -18.388 1.00 96.19 78 PRO A C 1
ATOM 604 O O . PRO A 1 78 ? 3.682 -3.287 -17.802 1.00 96.19 78 PRO A O 1
ATOM 607 N N . GLU A 1 79 ? 3.176 -1.166 -18.328 1.00 93.88 79 GLU A N 1
ATOM 608 C CA . GLU A 1 79 ? 4.261 -0.515 -17.594 1.00 93.88 79 GLU A CA 1
ATOM 609 C C . GLU A 1 79 ? 4.152 -0.645 -16.070 1.00 93.88 79 GLU A C 1
ATOM 611 O O . GLU A 1 79 ? 5.164 -0.527 -15.387 1.00 93.88 79 GLU A O 1
ATOM 616 N N . ILE A 1 80 ? 2.962 -0.909 -15.528 1.00 95.38 80 ILE A N 1
ATOM 617 C CA . ILE A 1 80 ? 2.759 -1.176 -14.099 1.00 95.38 80 ILE A CA 1
ATOM 618 C C . ILE A 1 80 ? 2.812 -2.681 -13.852 1.00 95.38 80 ILE A C 1
ATOM 620 O O . ILE A 1 80 ? 3.600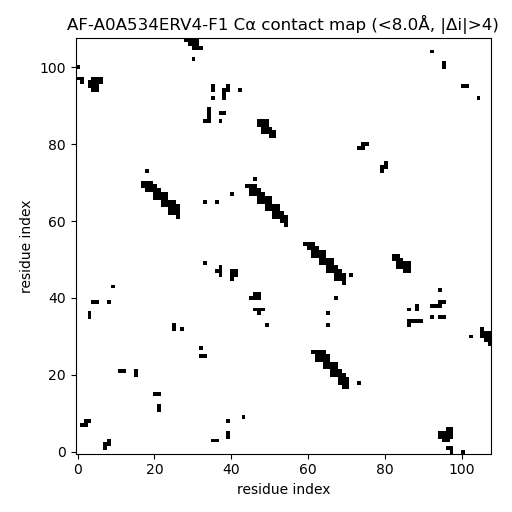 -3.153 -13.029 1.00 95.38 80 ILE A O 1
ATOM 624 N N . ALA A 1 81 ? 2.034 -3.443 -14.621 1.00 95.38 81 ALA A N 1
ATOM 625 C CA . ALA A 1 81 ? 1.922 -4.889 -14.497 1.00 95.38 81 ALA A CA 1
ATOM 626 C C . ALA A 1 81 ? 3.283 -5.594 -14.624 1.00 95.38 81 ALA A C 1
ATOM 628 O O . ALA A 1 81 ? 3.557 -6.522 -13.865 1.00 95.38 81 ALA A O 1
ATOM 629 N N . ALA A 1 82 ? 4.158 -5.125 -15.525 1.00 94.25 82 ALA A N 1
ATOM 630 C CA . ALA A 1 82 ? 5.478 -5.716 -15.758 1.00 94.25 82 ALA A CA 1
ATOM 631 C C . ALA A 1 82 ? 6.431 -5.639 -14.550 1.00 94.25 82 ALA A C 1
ATOM 633 O O . ALA A 1 82 ? 7.348 -6.454 -14.457 1.00 94.25 82 ALA A O 1
ATOM 634 N N . TYR A 1 83 ? 6.225 -4.684 -13.637 1.00 93.19 83 TYR A N 1
ATOM 635 C CA . TYR A 1 83 ? 7.076 -4.482 -12.454 1.00 93.19 83 TYR A CA 1
ATOM 636 C C . TYR A 1 83 ? 6.363 -4.788 -11.136 1.00 93.19 83 TYR A C 1
ATOM 638 O O . TYR A 1 83 ? 6.989 -4.792 -10.074 1.00 93.19 83 TYR A O 1
ATOM 646 N N . SER A 1 84 ? 5.056 -5.035 -11.191 1.00 95.62 84 SER A N 1
ATOM 647 C CA . SER A 1 84 ? 4.242 -5.326 -10.022 1.00 95.62 84 SER A CA 1
ATOM 648 C C . SER A 1 84 ? 4.217 -6.818 -9.699 1.00 95.62 84 SER A C 1
ATOM 650 O O . SER A 1 84 ? 4.127 -7.669 -10.583 1.00 95.62 84 SER A O 1
ATOM 652 N N . THR A 1 85 ? 4.233 -7.138 -8.413 1.00 95.94 85 THR A N 1
ATOM 653 C CA . THR A 1 85 ? 4.010 -8.488 -7.892 1.00 95.94 85 THR A CA 1
ATOM 654 C C . THR A 1 85 ? 2.892 -8.465 -6.854 1.00 95.94 85 THR A C 1
ATOM 656 O O . THR A 1 85 ? 2.618 -7.438 -6.227 1.00 95.94 85 THR A O 1
ATOM 659 N N . GLY A 1 86 ? 2.213 -9.601 -6.686 1.00 95.06 86 GLY A N 1
ATOM 660 C CA . GLY A 1 86 ? 1.204 -9.753 -5.642 1.00 95.06 86 GLY A CA 1
ATOM 661 C C . GLY A 1 86 ? 1.837 -9.729 -4.252 1.00 95.06 86 GLY A C 1
ATOM 662 O O . GLY A 1 86 ? 2.936 -10.248 -4.052 1.00 95.06 86 GLY A O 1
ATOM 663 N N . ILE A 1 87 ? 1.131 -9.150 -3.284 1.00 96.38 87 ILE A N 1
ATOM 664 C CA . ILE A 1 87 ? 1.554 -9.156 -1.884 1.00 96.38 87 ILE A CA 1
ATOM 665 C C . ILE A 1 87 ? 1.033 -10.435 -1.237 1.00 96.38 87 ILE A C 1
ATOM 667 O O . ILE A 1 87 ? -0.166 -10.705 -1.262 1.00 96.38 87 ILE A O 1
ATOM 671 N N . VAL A 1 88 ? 1.926 -11.232 -0.648 1.00 92.69 88 VAL A N 1
ATOM 672 C CA . VAL A 1 88 ? 1.531 -12.443 0.079 1.00 92.69 88 VAL A CA 1
ATOM 673 C C . VAL A 1 88 ? 0.837 -12.027 1.382 1.00 92.69 88 VAL A C 1
ATOM 675 O O . VAL A 1 88 ? 1.478 -11.407 2.235 1.00 92.69 88 VAL A O 1
ATOM 678 N N . PRO A 1 89 ? -0.455 -12.351 1.583 1.00 86.25 89 PRO A N 1
ATOM 679 C CA . PRO A 1 89 ? -1.143 -12.002 2.816 1.00 86.25 89 PRO A CA 1
ATOM 680 C C . PRO A 1 89 ? -0.543 -12.744 4.007 1.00 86.25 89 PRO A C 1
ATOM 682 O O . PRO A 1 89 ? -0.206 -13.927 3.918 1.00 86.25 89 PRO A O 1
ATOM 685 N N . ARG A 1 90 ? -0.489 -12.078 5.160 1.00 89.50 90 ARG A N 1
ATOM 686 C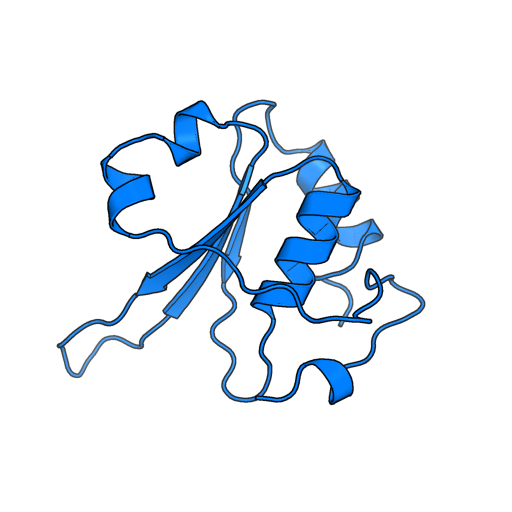 CA . ARG A 1 90 ? -0.061 -12.707 6.411 1.00 89.50 90 ARG A CA 1
ATOM 687 C C . ARG A 1 90 ? -1.286 -13.181 7.188 1.00 89.50 90 ARG A C 1
ATOM 689 O O . ARG A 1 90 ? -2.131 -12.376 7.576 1.00 89.50 90 ARG A O 1
ATOM 696 N N . SER A 1 91 ? -1.402 -14.493 7.387 1.00 86.88 91 SER A N 1
ATOM 697 C CA . SER A 1 91 ? -2.533 -15.077 8.119 1.00 86.88 91 SER A CA 1
ATOM 698 C C . SER A 1 91 ? -2.593 -14.540 9.553 1.00 86.88 91 SER A C 1
ATOM 700 O O . SER A 1 91 ? -1.568 -14.459 10.229 1.00 86.88 91 SER A O 1
ATOM 702 N N . GLY A 1 92 ? -3.790 -14.165 10.010 1.00 87.81 92 GLY A N 1
ATOM 703 C CA . GLY A 1 92 ? -4.013 -13.659 11.367 1.00 87.81 92 GLY A CA 1
ATOM 704 C C . GLY A 1 92 ? -3.461 -12.256 11.642 1.00 87.81 92 GLY A C 1
ATOM 705 O O . GLY A 1 92 ? -3.425 -11.858 12.805 1.00 87.81 92 GLY A O 1
ATOM 706 N N . LEU A 1 93 ? -3.032 -11.509 10.616 1.00 91.06 93 LEU A N 1
ATOM 707 C CA . LEU A 1 93 ? -2.651 -10.103 10.754 1.00 91.06 93 LEU A CA 1
ATOM 708 C C . LEU A 1 93 ? -3.920 -9.232 10.806 1.00 91.06 93 LEU A C 1
ATOM 710 O O . LEU A 1 93 ? -4.622 -9.136 9.797 1.00 91.06 93 LEU A O 1
ATOM 714 N N . PRO A 1 94 ? -4.247 -8.607 11.951 1.00 92.25 94 PRO A N 1
ATOM 715 C CA . PRO A 1 94 ? -5.386 -7.701 12.029 1.00 92.25 94 PRO A CA 1
ATOM 716 C C . PRO A 1 94 ? -5.101 -6.401 11.269 1.00 92.25 94 PRO A C 1
ATOM 718 O O . PRO A 1 94 ? -3.946 -6.001 11.099 1.00 92.25 94 PRO A O 1
ATOM 721 N N . VAL A 1 95 ? -6.169 -5.707 10.872 1.00 94.31 95 VAL A N 1
ATOM 722 C CA . VAL A 1 95 ? -6.077 -4.321 10.400 1.00 94.31 95 VAL A CA 1
ATOM 723 C C . VAL A 1 95 ? -5.484 -3.477 11.529 1.00 94.31 95 VAL A C 1
ATOM 725 O O . VAL A 1 95 ? -5.965 -3.515 12.662 1.00 94.31 95 VAL A O 1
ATOM 728 N N . TRP A 1 96 ? -4.415 -2.741 11.236 1.00 95.69 96 TRP A N 1
ATOM 729 C CA . TRP A 1 96 ? -3.834 -1.819 12.205 1.00 95.69 96 TRP A CA 1
ATOM 730 C C . TRP A 1 96 ? -4.711 -0.583 12.357 1.00 95.69 96 TRP A C 1
ATOM 732 O O . TRP A 1 96 ? -5.202 -0.025 11.376 1.00 95.69 96 TRP A O 1
ATOM 742 N N . THR A 1 97 ? -4.859 -0.139 13.595 1.00 95.44 97 THR A N 1
ATOM 743 C CA . THR A 1 97 ? -5.596 1.070 13.960 1.00 95.44 97 THR A CA 1
ATOM 744 C C . THR A 1 97 ? -4.702 1.978 14.789 1.00 95.44 97 THR A C 1
ATOM 746 O O . THR A 1 97 ? -3.639 1.563 15.270 1.00 95.44 97 THR A O 1
ATOM 749 N N . ASP A 1 98 ? -5.130 3.213 15.014 1.00 93.19 98 ASP A N 1
ATOM 750 C CA . ASP A 1 98 ? -4.403 4.129 15.900 1.00 93.19 98 ASP A CA 1
ATOM 751 C C . ASP A 1 98 ? -4.300 3.584 17.338 1.00 93.19 98 ASP A C 1
ATOM 753 O O . ASP A 1 98 ? -3.328 3.858 18.045 1.00 93.19 98 ASP A O 1
ATOM 757 N N . GLN A 1 99 ? -5.260 2.754 17.755 1.00 91.94 99 GLN A N 1
ATOM 758 C CA . GLN A 1 99 ? -5.295 2.127 19.081 1.00 91.94 99 GLN A CA 1
ATOM 759 C C . GLN A 1 99 ? -4.595 0.763 19.140 1.00 91.94 99 GLN A C 1
ATOM 761 O O . GLN A 1 99 ? -4.306 0.274 20.233 1.00 91.94 99 GLN A O 1
ATOM 766 N N . PHE A 1 100 ? -4.313 0.135 17.995 1.00 91.00 100 PHE A N 1
ATOM 767 C CA . PHE A 1 100 ? -3.712 -1.193 17.947 1.00 91.00 100 PHE A CA 1
ATOM 768 C C . PHE A 1 100 ? -2.716 -1.351 16.793 1.00 91.00 100 PHE A C 1
ATOM 770 O O . PHE A 1 100 ? -3.041 -1.250 15.613 1.00 91.00 100 PHE A O 1
ATOM 777 N N . THR A 1 101 ? -1.479 -1.701 17.139 1.00 89.88 101 THR A N 1
ATOM 778 C CA . THR A 1 101 ? -0.423 -2.068 16.190 1.00 89.88 101 THR A CA 1
ATOM 779 C C . THR A 1 101 ? 0.414 -3.190 16.796 1.00 89.88 101 THR A C 1
ATOM 781 O O . THR A 1 101 ? 0.831 -3.084 17.949 1.00 89.88 101 THR A O 1
ATOM 784 N N . ASN A 1 102 ? 0.728 -4.231 16.020 1.00 90.12 102 ASN A N 1
ATOM 785 C CA . ASN A 1 102 ? 1.629 -5.301 16.454 1.00 90.12 102 ASN A CA 1
ATOM 786 C C . ASN A 1 102 ? 2.802 -5.468 15.481 1.00 90.12 102 ASN A C 1
ATOM 788 O O . ASN A 1 102 ? 2.672 -6.094 14.431 1.00 90.12 102 ASN A O 1
ATOM 792 N N . LEU A 1 103 ? 3.966 -4.932 15.855 1.00 91.38 103 LEU A N 1
ATOM 793 C CA . LEU A 1 103 ? 5.176 -5.010 15.032 1.00 91.38 103 LEU A CA 1
ATOM 794 C C . LEU A 1 103 ? 5.800 -6.412 15.014 1.00 91.38 103 LEU A C 1
ATOM 796 O O . LEU A 1 103 ? 6.429 -6.779 14.028 1.00 91.38 103 LEU A O 1
ATOM 800 N N . PHE A 1 104 ? 5.616 -7.217 16.065 1.00 91.31 104 PHE A N 1
ATOM 801 C CA . PHE A 1 104 ? 6.218 -8.554 16.142 1.00 91.31 104 PHE A CA 1
ATOM 802 C C . PHE A 1 104 ? 5.677 -9.494 15.065 1.00 91.31 104 PHE A C 1
ATOM 804 O O . PHE A 1 104 ? 6.399 -10.348 14.559 1.00 91.31 104 PHE A O 1
ATOM 811 N N . GLN A 1 105 ? 4.417 -9.307 14.669 1.00 89.50 105 GLN A N 1
ATOM 812 C CA . GLN A 1 105 ? 3.788 -10.088 13.607 1.00 89.50 105 GLN A CA 1
ATOM 813 C C . GLN A 1 105 ? 4.321 -9.765 12.213 1.00 89.50 105 GLN A C 1
ATOM 815 O O . GLN A 1 105 ? 3.967 -10.474 11.281 1.00 89.50 105 GLN A O 1
ATOM 820 N N . ILE A 1 106 ? 5.137 -8.726 12.050 1.00 91.38 106 ILE A N 1
ATOM 821 C CA . ILE A 1 106 ? 5.645 -8.291 10.746 1.00 91.38 106 ILE A CA 1
ATOM 822 C C . ILE A 1 106 ? 7.168 -8.129 10.735 1.00 91.38 106 ILE A C 1
ATOM 824 O O . ILE A 1 106 ? 7.712 -7.394 9.915 1.00 91.38 106 ILE A O 1
ATOM 828 N N . LEU A 1 107 ? 7.867 -8.784 11.659 1.00 91.81 107 LEU A N 1
ATOM 829 C CA . LEU A 1 107 ? 9.320 -8.897 11.577 1.00 91.81 107 LEU A CA 1
ATOM 830 C C . LEU A 1 107 ? 9.707 -9.718 10.337 1.00 91.81 107 LEU A C 1
ATOM 832 O O . LEU A 1 107 ? 9.005 -10.674 9.982 1.00 91.81 107 LEU A O 1
ATOM 836 N N . LYS A 1 108 ? 10.795 -9.298 9.685 1.00 87.88 108 LYS A N 1
ATOM 837 C CA . LYS A 1 108 ? 11.433 -10.015 8.573 1.00 87.88 108 LYS A CA 1
ATOM 838 C C . LYS A 1 108 ? 12.190 -11.253 9.043 1.00 87.88 108 LYS A C 1
ATOM 840 O O . LYS A 1 108 ? 12.726 -11.219 10.174 1.00 87.88 108 LYS A O 1
#

Solvent-accessible surface area (backbone atoms only — not comparable to full-atom values): 6424 Å² total; per-residue (Å²): 117,69,80,72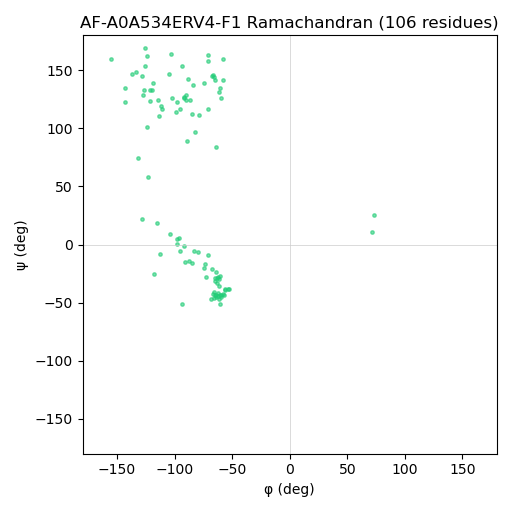,14,51,68,41,45,53,58,54,55,72,77,44,54,79,75,35,73,49,75,44,83,52,70,51,97,58,44,53,51,63,42,56,53,43,44,45,26,52,77,72,70,30,45,56,34,35,35,69,47,75,64,94,52,96,90,52,81,62,41,35,33,38,45,35,28,61,33,63,67,62,55,65,33,66,84,42,43,76,54,45,42,82,65,73,77,58,87,91,66,73,75,35,37,86,92,43,76,70,68,81,84,26,55,108

pLDDT: mean 92.33, std 6.73, range [61.03, 98.31]

Radius of gyration: 14.06 Å; Cα contacts (8 Å, |Δi|>4): 169; chains: 1; bounding box: 39×28×38 Å

Secondary structure (DSSP, 8-state):
-TTSSHHHHHHHHHHS-TT-EEEEE---SSB--HHHHHHHHHHTT-EEEEEEE---STT---EEEEEEES-HHHHTSHHHHTTEEPPPPPTT-PPPBTTB--SGGGB-

Nearest PDB structures (foldseek):
  3o4f-assembly1_B  TM=7.137E-01  e=3.171E-01  Escherichia coli K-12
  5b48-assembly1_A  TM=4.670E-01  e=2.235E+00  Sulfurisphaera tokodaii str. 7

Foldseek 3Di:
DACLALVNVVVVVVPADQFGKDKDWDPDPWFDCQLQNCQSLVVVQKHKWWFWADDPDPPDDTTIMIIIHNDPVVCPDCVNVVRTDDDDHQPPDDGHHPVDDDRVSGTD